Protein AF-A0A938SCY4-F1 (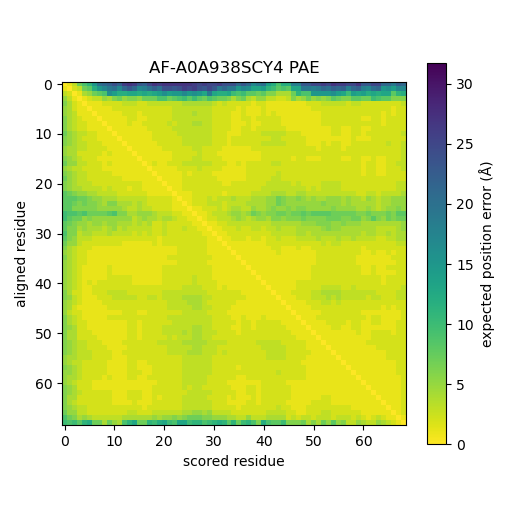afdb_monomer)

Structure (mmCIF, N/CA/C/O backbone):
data_AF-A0A938SCY4-F1
#
_entry.id   AF-A0A938SCY4-F1
#
loop_
_atom_site.group_PDB
_atom_site.id
_atom_site.type_symbol
_atom_site.label_atom_id
_atom_site.label_alt_id
_atom_site.label_comp_id
_atom_site.label_asym_id
_atom_site.label_entity_id
_atom_site.label_seq_id
_atom_site.pdbx_PDB_ins_code
_atom_site.Cartn_x
_atom_site.Cartn_y
_atom_site.Cartn_z
_atom_site.occupancy
_atom_site.B_iso_or_equiv
_atom_site.auth_seq_id
_atom_site.auth_comp_id
_atom_site.auth_asym_id
_atom_site.auth_atom_id
_atom_site.pdbx_PDB_model_num
ATOM 1 N N . MET A 1 1 ? -18.001 -1.619 19.552 1.00 62.31 1 MET A N 1
ATOM 2 C CA . MET A 1 1 ? -17.202 -1.967 18.359 1.00 62.31 1 MET A CA 1
ATOM 3 C C . MET A 1 1 ? -15.788 -2.284 18.819 1.00 62.31 1 MET A C 1
ATOM 5 O O . MET A 1 1 ? -15.284 -1.510 19.627 1.00 62.31 1 MET A O 1
ATOM 9 N N . PRO A 1 2 ? -15.169 -3.404 18.411 1.00 73.62 2 PRO A N 1
ATOM 10 C CA . PRO A 1 2 ? -13.764 -3.661 18.728 1.00 73.62 2 PRO A CA 1
ATOM 11 C C . PRO A 1 2 ? -12.878 -2.529 18.182 1.00 73.62 2 PRO A C 1
ATOM 13 O O . PRO A 1 2 ? -13.194 -1.941 17.149 1.00 73.62 2 PRO A O 1
ATOM 16 N N . THR A 1 3 ? -11.788 -2.209 18.881 1.00 83.69 3 THR A N 1
ATOM 17 C CA . THR A 1 3 ? -10.835 -1.169 18.466 1.00 83.69 3 THR A CA 1
ATOM 18 C C . THR A 1 3 ? -10.274 -1.476 17.076 1.00 83.69 3 THR A C 1
ATOM 20 O O . THR A 1 3 ? -9.725 -2.558 16.859 1.00 83.69 3 THR A O 1
ATOM 23 N N . GLN A 1 4 ? -10.385 -0.516 16.154 1.00 94.25 4 GLN A N 1
ATOM 24 C CA . GLN A 1 4 ? -9.794 -0.597 14.818 1.00 94.25 4 GLN A CA 1
ATOM 25 C C . GLN A 1 4 ? -8.405 0.055 14.831 1.00 94.25 4 GLN A C 1
ATOM 27 O O . GLN A 1 4 ? -8.266 1.238 15.147 1.00 94.25 4 GLN A O 1
ATOM 32 N N . TYR A 1 5 ? -7.367 -0.712 14.506 1.00 96.75 5 TYR A N 1
ATOM 33 C CA . TYR A 1 5 ? -5.991 -0.225 14.456 1.00 96.75 5 TYR A CA 1
ATOM 34 C C . TYR A 1 5 ? -5.746 0.556 13.171 1.00 96.75 5 TYR A C 1
ATOM 36 O O . TYR A 1 5 ? -6.080 0.102 12.078 1.00 96.75 5 TYR A O 1
ATOM 44 N N . LYS A 1 6 ? -5.116 1.722 13.293 1.00 97.25 6 LYS A N 1
ATOM 45 C CA . LYS A 1 6 ? -4.638 2.475 12.134 1.00 97.25 6 LYS A CA 1
ATOM 46 C C . LYS A 1 6 ? -3.321 1.870 11.660 1.00 97.25 6 LYS A C 1
ATOM 48 O O . LYS A 1 6 ? -2.406 1.700 12.461 1.00 97.25 6 LYS A O 1
ATOM 53 N N . ALA A 1 7 ? -3.240 1.563 10.373 1.00 97.25 7 ALA A N 1
ATOM 54 C CA . ALA A 1 7 ? -2.044 1.056 9.721 1.00 97.25 7 ALA A CA 1
ATOM 55 C C . ALA A 1 7 ? -1.562 2.049 8.660 1.00 97.25 7 ALA A C 1
ATOM 57 O O . ALA A 1 7 ? -2.366 2.698 7.989 1.00 97.25 7 ALA A O 1
ATOM 58 N N . ALA A 1 8 ? -0.247 2.135 8.494 1.00 97.31 8 ALA A N 1
ATOM 59 C CA . ALA A 1 8 ? 0.396 2.848 7.401 1.00 97.31 8 ALA A CA 1
ATOM 60 C C . ALA A 1 8 ? 1.432 1.926 6.755 1.00 97.31 8 ALA A C 1
ATOM 62 O O . ALA A 1 8 ? 2.055 1.112 7.440 1.00 97.31 8 ALA A O 1
ATOM 63 N N . VAL A 1 9 ? 1.611 2.050 5.443 1.00 97.12 9 VAL A N 1
ATOM 64 C CA . VAL A 1 9 ? 2.636 1.302 4.706 1.00 97.12 9 VAL A CA 1
ATOM 65 C C . VAL A 1 9 ? 3.817 2.224 4.432 1.00 97.12 9 VAL A C 1
ATOM 67 O O . VAL A 1 9 ? 3.665 3.245 3.769 1.00 97.12 9 VAL A O 1
ATOM 70 N N . VAL A 1 10 ? 4.999 1.853 4.925 1.00 97.44 10 VAL A N 1
ATOM 71 C CA . VAL A 1 10 ? 6.268 2.513 4.592 1.00 97.44 10 VAL A CA 1
ATOM 72 C C . VAL A 1 10 ? 7.023 1.603 3.627 1.00 97.44 10 VAL A C 1
ATOM 74 O O . VAL A 1 10 ? 7.380 0.482 3.979 1.00 97.44 10 VAL A O 1
ATOM 77 N N . GLY A 1 11 ? 7.226 2.078 2.400 1.00 97.69 11 GLY A N 1
ATOM 78 C CA . GLY A 1 11 ? 7.700 1.294 1.263 1.00 97.69 11 GLY A CA 1
ATOM 79 C C . GLY A 1 11 ? 6.547 0.886 0.346 1.00 97.69 11 GLY A C 1
ATOM 80 O O . GLY A 1 11 ? 5.881 -0.126 0.555 1.00 97.69 11 GLY A O 1
ATOM 81 N N . CYS A 1 12 ? 6.354 1.640 -0.732 1.00 97.75 12 CYS A N 1
ATOM 82 C CA . CYS A 1 12 ? 5.318 1.452 -1.750 1.00 97.75 12 CYS A CA 1
ATOM 83 C C . CYS A 1 12 ? 5.827 0.633 -2.952 1.00 97.75 12 CYS A C 1
ATOM 85 O O . CYS A 1 12 ? 5.462 0.874 -4.103 1.00 97.75 12 CYS A O 1
ATOM 87 N N . GLY A 1 13 ? 6.700 -0.342 -2.686 1.00 97.19 13 GLY A N 1
ATOM 88 C CA . GLY A 1 13 ? 7.140 -1.329 -3.670 1.00 97.19 13 GLY A CA 1
ATOM 89 C C . GLY A 1 13 ? 6.111 -2.443 -3.891 1.00 97.19 13 GLY A C 1
ATOM 90 O O . GLY A 1 13 ? 4.971 -2.366 -3.434 1.00 97.19 13 GLY A O 1
ATOM 91 N N . ARG A 1 14 ? 6.549 -3.533 -4.536 1.00 97.75 14 ARG A N 1
ATOM 92 C CA . ARG A 1 14 ? 5.706 -4.700 -4.861 1.00 97.75 14 ARG A CA 1
ATOM 93 C C . ARG A 1 14 ? 4.910 -5.196 -3.649 1.00 97.75 14 ARG A C 1
ATOM 95 O O . ARG A 1 14 ? 3.681 -5.150 -3.663 1.00 97.75 14 ARG A O 1
ATOM 102 N N . MET A 1 15 ? 5.605 -5.569 -2.571 1.00 97.62 15 MET A N 1
ATOM 103 C CA . MET A 1 15 ? 4.977 -6.066 -1.336 1.00 97.62 15 MET A CA 1
ATOM 104 C C . MET A 1 15 ? 4.195 -4.992 -0.571 1.00 97.62 15 MET A C 1
ATOM 106 O O . MET A 1 15 ? 3.308 -5.304 0.220 1.00 97.62 15 MET A O 1
ATOM 110 N N . GLY A 1 16 ? 4.497 -3.719 -0.832 1.00 97.38 16 GLY A N 1
ATOM 111 C CA . GLY A 1 16 ? 3.785 -2.594 -0.244 1.00 97.38 16 GLY A CA 1
ATOM 112 C C . GLY A 1 16 ? 2.335 -2.529 -0.710 1.00 97.38 16 GLY A C 1
ATOM 113 O O . GLY A 1 16 ? 1.457 -2.234 0.098 1.00 97.38 16 GLY A O 1
ATOM 114 N N . GLY A 1 17 ? 2.047 -2.856 -1.976 1.00 97.38 17 GLY A N 1
ATOM 115 C CA . GLY A 1 17 ? 0.664 -2.768 -2.450 1.00 97.38 17 GLY A CA 1
ATOM 116 C C . GLY A 1 17 ? 0.346 -3.144 -3.894 1.00 97.38 17 GLY A C 1
ATOM 117 O O . GLY A 1 17 ? -0.785 -2.886 -4.298 1.00 97.38 17 GLY A O 1
ATOM 118 N N . THR A 1 18 ? 1.273 -3.691 -4.688 1.00 97.31 18 THR A N 1
ATOM 119 C CA . THR A 1 18 ? 1.002 -3.992 -6.115 1.00 97.31 18 THR A CA 1
ATOM 120 C C . THR A 1 18 ? 1.212 -5.450 -6.507 1.00 97.31 18 THR A C 1
ATOM 122 O O . THR A 1 18 ? 0.728 -5.854 -7.557 1.00 97.31 18 THR A O 1
ATOM 125 N N . ILE A 1 19 ? 1.908 -6.248 -5.690 1.00 97.50 19 ILE A N 1
ATOM 126 C CA . ILE A 1 19 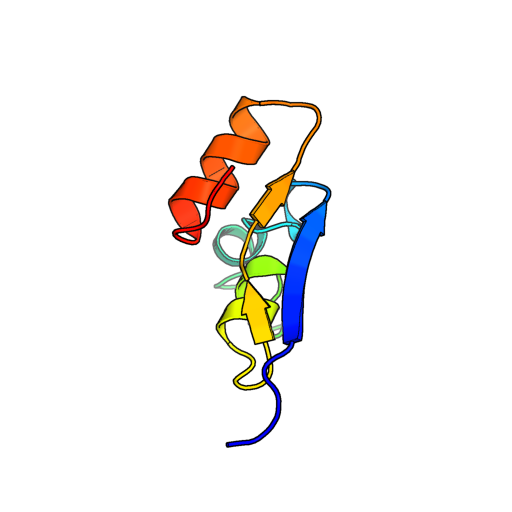? 2.285 -7.621 -6.060 1.00 97.50 19 ILE A CA 1
ATOM 127 C C . ILE A 1 19 ? 1.083 -8.542 -6.284 1.00 97.50 19 ILE A C 1
ATOM 129 O O . ILE A 1 19 ? 1.195 -9.478 -7.064 1.00 97.50 19 ILE A O 1
ATOM 133 N N . ASP A 1 20 ? -0.068 -8.259 -5.663 1.00 96.69 20 ASP A N 1
ATOM 134 C CA . ASP A 1 20 ? -1.298 -9.029 -5.871 1.00 96.69 20 ASP A CA 1
ATOM 135 C C . ASP A 1 20 ? -1.700 -9.112 -7.356 1.00 96.69 20 ASP A C 1
ATOM 137 O O . ASP A 1 20 ? -2.184 -10.154 -7.783 1.00 96.69 20 ASP A O 1
ATOM 141 N N . ASP A 1 21 ? -1.439 -8.070 -8.160 1.00 95.00 21 ASP A N 1
ATOM 142 C CA . ASP A 1 21 ? -1.740 -8.084 -9.603 1.00 95.00 21 ASP A CA 1
ATOM 143 C C . ASP A 1 21 ? -0.840 -9.057 -10.379 1.00 95.00 21 ASP A C 1
ATOM 145 O O . ASP A 1 21 ? -1.258 -9.628 -11.386 1.00 95.00 21 ASP A O 1
ATOM 149 N N . GLU A 1 22 ? 0.401 -9.226 -9.919 1.00 95.62 22 GLU A N 1
ATOM 150 C CA . GLU A 1 22 ? 1.421 -10.061 -10.559 1.00 95.62 22 GLU A CA 1
ATOM 151 C C . GLU A 1 22 ? 1.245 -11.543 -10.216 1.00 95.62 22 GLU A C 1
ATOM 153 O O . GLU A 1 22 ? 1.700 -12.406 -10.963 1.00 95.62 22 GLU A O 1
ATOM 158 N N . VAL A 1 23 ? 0.618 -11.836 -9.072 1.00 95.88 23 VAL A N 1
ATOM 159 C CA . VAL A 1 23 ? 0.558 -13.192 -8.509 1.00 95.88 23 VAL A CA 1
ATOM 160 C C . VAL A 1 23 ? -0.842 -13.797 -8.463 1.00 95.88 23 VAL A C 1
ATOM 162 O O . VAL A 1 23 ? -0.977 -14.938 -8.038 1.00 95.88 23 VAL A O 1
ATOM 165 N N . LYS A 1 24 ? -1.862 -13.080 -8.954 1.00 92.81 24 LYS A N 1
ATOM 166 C CA . LYS A 1 24 ? -3.279 -13.498 -8.951 1.00 92.81 24 LYS A CA 1
ATOM 167 C C . LYS A 1 24 ? -3.552 -14.895 -9.530 1.00 92.81 24 LYS A C 1
ATOM 169 O O . LYS A 1 24 ? -4.505 -15.545 -9.118 1.00 92.81 24 LYS A O 1
ATOM 174 N N . ASP A 1 25 ? -2.723 -15.338 -10.476 1.00 93.81 25 ASP A N 1
ATOM 175 C CA . ASP A 1 25 ? -2.884 -16.611 -11.188 1.00 93.81 25 ASP A CA 1
ATOM 176 C C . ASP A 1 25 ? -1.919 -17.699 -10.670 1.00 93.81 25 ASP A C 1
ATOM 178 O O . ASP A 1 25 ? -1.829 -18.779 -11.254 1.00 93.81 25 ASP A O 1
ATOM 182 N N . LEU A 1 26 ? -1.167 -17.432 -9.592 1.00 95.06 26 LEU A N 1
ATOM 183 C CA . LEU A 1 26 ? -0.212 -18.378 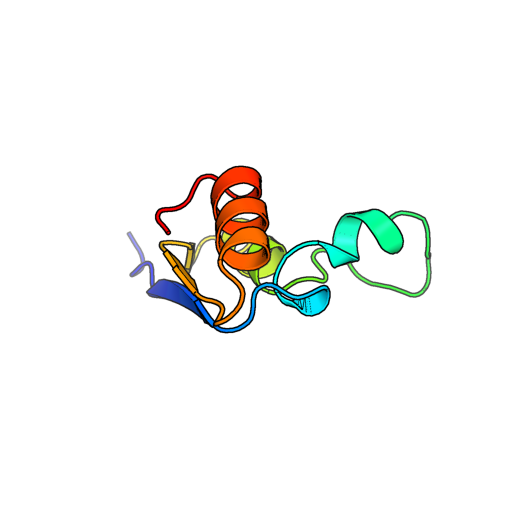-9.012 1.00 95.06 26 LEU A CA 1
ATOM 184 C C . LEU A 1 26 ? -0.884 -19.214 -7.909 1.00 95.06 26 LEU A C 1
ATOM 186 O O . LEU A 1 26 ? -1.062 -18.723 -6.794 1.00 95.06 26 LEU A O 1
ATOM 190 N N . PRO A 1 27 ? -1.195 -20.504 -8.153 1.00 92.00 27 PRO A N 1
ATOM 191 C CA . PRO A 1 27 ? -1.966 -21.328 -7.215 1.00 92.00 27 PRO A CA 1
ATOM 192 C C . PRO A 1 27 ? -1.206 -2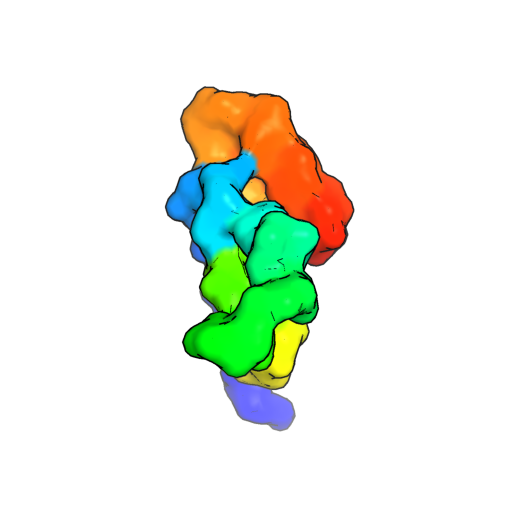1.675 -5.927 1.00 92.00 27 PRO A C 1
ATOM 194 O O . PRO A 1 27 ? -1.794 -22.175 -4.973 1.00 92.00 27 PRO A O 1
ATOM 197 N N . THR A 1 28 ? 0.107 -21.447 -5.896 1.00 95.00 28 THR A N 1
ATOM 198 C CA . THR A 1 28 ? 0.964 -21.694 -4.730 1.00 95.00 28 THR A CA 1
ATOM 199 C C . THR A 1 28 ? 0.988 -20.529 -3.743 1.00 95.00 28 THR A C 1
ATOM 201 O O . THR A 1 28 ? 1.575 -20.668 -2.669 1.00 95.00 28 THR A O 1
ATOM 204 N N . LEU A 1 29 ? 0.383 -19.387 -4.083 1.00 94.38 29 LEU A N 1
ATOM 205 C CA . LEU A 1 29 ? 0.354 -18.198 -3.237 1.00 94.38 29 LEU A CA 1
ATOM 206 C C . LEU A 1 29 ? -1.038 -17.958 -2.654 1.00 94.38 29 LEU A C 1
ATOM 208 O O . LEU A 1 29 ? -2.063 -18.256 -3.261 1.00 94.38 29 LEU A O 1
ATOM 212 N N . VAL A 1 30 ? -1.056 -17.414 -1.438 1.00 94.00 30 VAL A N 1
ATOM 213 C CA . VAL A 1 30 ? -2.282 -17.101 -0.701 1.00 94.00 30 VAL A CA 1
ATOM 214 C C . VAL A 1 30 ? -2.525 -15.599 -0.760 1.00 94.00 30 VAL A C 1
ATOM 216 O O . VAL A 1 30 ? -1.645 -14.812 -0.411 1.00 94.00 30 VAL A O 1
ATOM 219 N N . HIS A 1 31 ? -3.731 -15.212 -1.170 1.00 94.06 31 HIS A N 1
ATOM 220 C CA . HIS A 1 31 ? -4.189 -13.823 -1.171 1.00 94.06 31 HIS A CA 1
ATOM 221 C C . HIS A 1 31 ? -5.016 -13.492 0.083 1.00 94.06 31 HIS A C 1
ATOM 223 O O . HIS A 1 31 ? -5.700 -14.377 0.604 1.00 94.06 31 HIS A O 1
ATOM 229 N N . PRO A 1 32 ? -5.035 -12.223 0.541 1.00 96.75 32 PRO A N 1
ATOM 230 C CA . PRO A 1 32 ? -4.252 -11.081 0.045 1.00 96.75 32 PRO A CA 1
ATOM 231 C C . PRO A 1 32 ? -2.756 -11.214 0.365 1.00 96.75 32 PRO A C 1
ATOM 233 O O . PRO A 1 32 ? -2.397 -11.656 1.454 1.00 96.75 32 PRO A O 1
ATOM 236 N N . TYR A 1 33 ? -1.895 -10.817 -0.575 1.00 97.19 33 TYR A N 1
ATOM 237 C CA . TYR A 1 33 ? -0.450 -11.052 -0.487 1.00 97.19 33 TYR A CA 1
ATOM 238 C C . TYR A 1 33 ? 0.353 -9.796 -0.118 1.00 97.19 33 TYR A C 1
ATOM 240 O O . TYR A 1 33 ? 1.284 -9.873 0.682 1.00 97.19 33 TYR A O 1
ATOM 248 N N . SER A 1 34 ? -0.004 -8.617 -0.640 1.00 98.00 34 SER A N 1
ATOM 249 C CA . SER A 1 34 ? 0.637 -7.359 -0.227 1.00 98.00 34 SER A CA 1
ATOM 250 C C . SER A 1 34 ? 0.162 -6.868 1.144 1.00 98.00 34 SER A C 1
ATOM 252 O O . SER A 1 34 ? -0.951 -7.159 1.590 1.00 98.00 34 SER A O 1
ATOM 254 N N . HIS A 1 35 ? 0.972 -6.023 1.789 1.00 98.06 35 HIS A N 1
ATOM 255 C CA . HIS A 1 35 ? 0.605 -5.382 3.054 1.00 98.06 35 HIS A CA 1
ATOM 256 C C . HIS A 1 35 ? -0.661 -4.529 2.929 1.00 98.06 35 HIS A C 1
ATOM 258 O O . HIS A 1 35 ? -1.565 -4.665 3.752 1.00 98.06 35 HIS A O 1
ATOM 264 N N . SER A 1 36 ? -0.764 -3.682 1.896 1.00 98.19 36 SER A N 1
ATOM 265 C CA . SER A 1 36 ? -1.956 -2.845 1.699 1.00 98.19 36 SER A CA 1
ATOM 266 C C . SER A 1 36 ? -3.227 -3.679 1.503 1.00 98.19 36 SER A C 1
ATOM 268 O O . SER A 1 36 ? -4.249 -3.379 2.123 1.00 98.19 36 SER A O 1
ATOM 270 N N . ALA A 1 37 ? -3.153 -4.761 0.716 1.00 97.94 37 ALA A N 1
ATOM 271 C CA . ALA A 1 37 ? -4.273 -5.680 0.527 1.00 97.94 37 ALA A CA 1
ATOM 272 C C . ALA A 1 37 ? -4.666 -6.369 1.843 1.00 97.94 37 ALA A C 1
ATOM 274 O O . ALA A 1 37 ? -5.845 -6.404 2.197 1.00 97.94 37 ALA A O 1
ATOM 275 N N . GLY A 1 38 ? -3.680 -6.848 2.608 1.00 97.75 38 GLY A N 1
ATOM 276 C CA . GLY A 1 38 ? -3.901 -7.460 3.917 1.00 97.75 38 GLY A CA 1
ATOM 277 C C . GLY A 1 38 ? -4.575 -6.511 4.911 1.00 97.75 38 GLY A C 1
ATOM 278 O O . GLY A 1 38 ? -5.550 -6.887 5.562 1.00 97.75 38 GLY A O 1
ATOM 279 N N . TYR A 1 39 ? -4.121 -5.256 4.988 1.00 97.62 39 TYR A N 1
ATOM 280 C CA . TYR A 1 39 ? -4.724 -4.256 5.874 1.00 97.62 39 TYR A CA 1
ATOM 281 C C . TYR A 1 39 ? -6.150 -3.866 5.467 1.00 97.62 39 TYR A C 1
ATOM 283 O O . TYR A 1 39 ? -6.968 -3.585 6.342 1.00 97.62 39 TYR A O 1
ATOM 291 N N . LYS A 1 40 ? -6.474 -3.845 4.168 1.00 96.56 40 LYS A N 1
ATOM 292 C CA . LYS A 1 40 ? -7.846 -3.587 3.698 1.00 96.56 40 LYS A CA 1
ATOM 293 C C . LYS A 1 40 ? -8.779 -4.778 3.931 1.00 96.56 40 LYS A C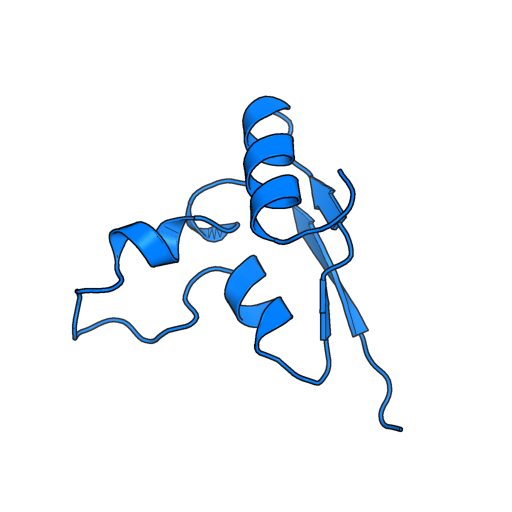 1
ATOM 295 O O . LYS A 1 40 ? -9.954 -4.566 4.209 1.00 96.56 40 LYS A O 1
ATOM 300 N N . ALA A 1 41 ? -8.272 -6.007 3.841 1.00 97.00 41 ALA A N 1
ATOM 301 C CA . ALA A 1 41 ? -9.064 -7.216 4.062 1.00 97.00 41 ALA A CA 1
ATOM 302 C C . ALA A 1 41 ? -9.310 -7.523 5.551 1.00 97.00 41 ALA A C 1
ATOM 304 O O . ALA A 1 41 ? -10.306 -8.159 5.889 1.00 97.00 41 ALA A O 1
ATOM 305 N N . CYS A 1 42 ? -8.415 -7.099 6.450 1.00 95.94 42 CYS A N 1
ATOM 306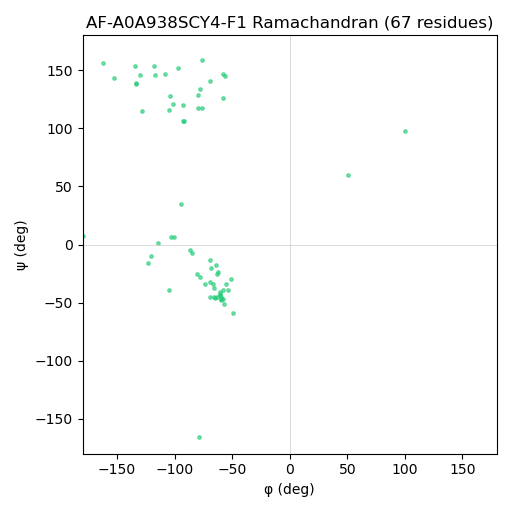 C CA . CYS A 1 42 ? -8.539 -7.359 7.883 1.00 95.94 42 CYS A CA 1
ATOM 307 C C . CYS A 1 42 ? -9.539 -6.388 8.554 1.00 95.94 42 CYS A C 1
ATOM 309 O O . CYS A 1 42 ? -9.261 -5.191 8.648 1.00 95.94 42 CYS A O 1
ATOM 311 N N . PRO A 1 43 ? -10.657 -6.872 9.141 1.00 94.81 43 PRO A N 1
ATOM 312 C CA . PRO A 1 43 ? -11.679 -6.003 9.746 1.00 94.81 43 PRO A CA 1
ATOM 313 C C . PRO A 1 43 ? -11.195 -5.196 10.957 1.00 94.81 43 PRO A C 1
ATOM 315 O O . PRO A 1 43 ? -11.834 -4.232 11.373 1.00 94.81 43 PRO A O 1
ATOM 318 N N . ARG A 1 44 ? -10.074 -5.604 11.564 1.00 95.88 44 ARG A N 1
ATOM 319 C CA . ARG A 1 44 ? -9.485 -4.928 12.727 1.00 95.88 44 ARG A CA 1
ATOM 320 C C . ARG A 1 44 ? -8.552 -3.789 12.340 1.00 95.88 44 ARG A C 1
ATOM 322 O O . ARG A 1 44 ? -8.066 -3.110 13.239 1.00 95.88 44 ARG A O 1
ATOM 329 N N . THR A 1 45 ? -8.283 -3.574 11.056 1.00 96.75 45 THR A N 1
ATOM 330 C CA . THR A 1 45 ? -7.374 -2.525 10.593 1.00 96.75 45 THR A CA 1
ATOM 331 C C . THR A 1 45 ? -8.079 -1.503 9.715 1.00 96.75 45 THR A C 1
ATOM 333 O O . THR A 1 45 ? -9.096 -1.777 9.086 1.00 96.75 45 THR A O 1
ATOM 336 N N . ASN A 1 46 ? -7.534 -0.292 9.708 1.00 96.69 46 ASN A N 1
ATOM 337 C CA . ASN A 1 46 ? -7.846 0.765 8.762 1.00 96.69 46 ASN A CA 1
ATOM 338 C C . ASN A 1 46 ? -6.522 1.259 8.175 1.00 96.69 46 ASN A C 1
ATOM 340 O O . ASN A 1 46 ? -5.685 1.789 8.909 1.00 96.69 46 ASN A O 1
ATOM 344 N N . LEU A 1 47 ? -6.314 1.053 6.877 1.00 97.62 47 LEU A N 1
ATOM 345 C CA . LEU A 1 47 ? -5.148 1.579 6.174 1.00 97.62 47 LEU A CA 1
ATOM 346 C C . LEU A 1 47 ? -5.367 3.074 5.924 1.00 97.62 47 LEU A C 1
ATOM 348 O O . LEU A 1 47 ? -6.319 3.436 5.239 1.00 97.62 47 LEU A O 1
ATOM 352 N N . VAL A 1 48 ? -4.513 3.925 6.495 1.00 97.88 48 VAL A N 1
ATOM 353 C CA . VAL A 1 48 ? -4.728 5.385 6.523 1.00 97.88 48 VAL A CA 1
ATOM 354 C C . VAL A 1 48 ? -3.637 6.207 5.843 1.00 97.88 48 VAL A C 1
ATOM 356 O O . VAL A 1 48 ? -3.818 7.411 5.705 1.00 97.88 48 VAL A O 1
ATOM 359 N 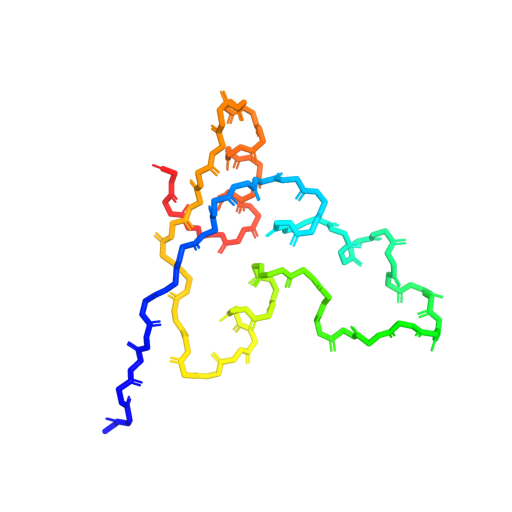N . ALA A 1 49 ? -2.510 5.605 5.456 1.00 97.88 49 ALA A N 1
ATOM 360 C CA . ALA A 1 49 ? -1.423 6.318 4.785 1.00 97.88 49 ALA A CA 1
ATOM 361 C C . ALA A 1 49 ? -0.458 5.367 4.061 1.00 97.88 49 ALA A C 1
ATOM 363 O O . ALA A 1 49 ? -0.307 4.201 4.451 1.00 97.88 49 ALA A O 1
ATOM 364 N N . GLY A 1 50 ? 0.236 5.891 3.051 1.00 97.38 50 GLY A N 1
ATOM 365 C CA . GLY A 1 50 ? 1.371 5.246 2.395 1.00 97.38 50 GLY A CA 1
ATOM 366 C C . GLY A 1 50 ? 2.540 6.217 2.219 1.00 97.38 50 GLY A C 1
ATOM 367 O O . GLY A 1 50 ? 2.332 7.370 1.861 1.00 97.38 50 GLY A O 1
ATOM 368 N N . ALA A 1 51 ? 3.770 5.759 2.448 1.00 97.69 51 ALA A N 1
ATOM 369 C CA . ALA A 1 51 ? 4.978 6.573 2.326 1.0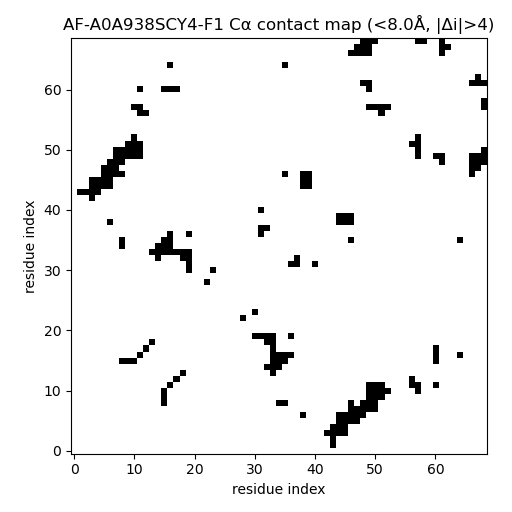0 97.69 51 ALA A CA 1
ATOM 370 C C . ALA A 1 51 ? 6.076 5.837 1.551 1.00 97.69 51 ALA A C 1
ATOM 372 O O . ALA A 1 51 ? 6.328 4.655 1.781 1.00 97.69 51 ALA A O 1
ATOM 373 N N . ASP A 1 52 ? 6.772 6.547 0.667 1.00 98.19 52 ASP A N 1
ATOM 374 C CA . ASP A 1 52 ? 7.937 6.045 -0.068 1.00 98.19 52 ASP A CA 1
ATOM 375 C C . ASP A 1 52 ? 8.855 7.226 -0.427 1.00 98.19 52 ASP A C 1
ATOM 377 O O . ASP A 1 52 ? 8.335 8.302 -0.737 1.00 98.19 52 ASP A O 1
ATOM 381 N N . PRO A 1 53 ? 10.193 7.064 -0.407 1.00 97.88 53 PRO A N 1
ATOM 382 C CA . PRO A 1 53 ? 11.109 8.106 -0.879 1.00 97.88 53 PRO A CA 1
ATOM 383 C C . PRO A 1 53 ? 10.926 8.438 -2.368 1.00 97.88 53 PRO A C 1
ATOM 385 O O . PRO A 1 53 ? 11.273 9.536 -2.796 1.00 97.88 53 PRO A O 1
ATOM 388 N N . VAL A 1 54 ? 10.380 7.515 -3.165 1.00 98.06 54 VAL A N 1
ATOM 389 C CA . VAL A 1 54 ? 10.021 7.757 -4.564 1.00 98.06 54 VAL A CA 1
ATOM 390 C C . VAL A 1 54 ? 8.558 8.190 -4.634 1.00 98.06 54 VAL A C 1
ATOM 392 O O . VAL A 1 54 ? 7.645 7.370 -4.513 1.00 98.06 54 VAL A O 1
ATOM 395 N N . GLU A 1 55 ? 8.325 9.481 -4.879 1.00 97.44 55 GLU A N 1
ATOM 396 C CA . GLU A 1 55 ? 6.983 10.085 -4.868 1.00 97.44 55 GLU A CA 1
ATOM 397 C C . GLU A 1 55 ? 5.979 9.368 -5.782 1.00 97.44 55 GLU A C 1
ATOM 399 O O . GLU A 1 55 ? 4.825 9.166 -5.401 1.00 97.44 55 GLU A O 1
ATOM 404 N N . GLU A 1 56 ? 6.411 8.933 -6.964 1.00 97.62 56 GLU A N 1
ATOM 405 C CA . GLU A 1 56 ? 5.561 8.200 -7.905 1.00 97.62 56 GLU A CA 1
ATOM 406 C C . GLU A 1 56 ? 5.035 6.886 -7.306 1.00 97.62 56 GLU A C 1
ATOM 408 O O . GLU A 1 56 ? 3.852 6.566 -7.445 1.00 97.62 56 GLU A O 1
ATOM 413 N N . LYS A 1 57 ? 5.883 6.146 -6.577 1.00 97.75 57 LYS A N 1
ATOM 414 C CA . LYS A 1 57 ? 5.484 4.896 -5.914 1.00 97.75 57 LYS A CA 1
ATOM 415 C C . LYS A 1 57 ? 4.473 5.167 -4.810 1.00 97.75 57 LYS A C 1
ATOM 417 O O . LYS A 1 57 ? 3.449 4.485 -4.750 1.00 97.75 57 LYS A O 1
ATOM 422 N N . ALA A 1 58 ? 4.734 6.185 -3.986 1.00 97.75 58 ALA A N 1
ATOM 423 C CA . ALA A 1 58 ? 3.809 6.613 -2.943 1.00 97.75 58 ALA A CA 1
ATOM 424 C C . ALA A 1 58 ? 2.444 6.976 -3.544 1.00 97.75 58 ALA A C 1
ATOM 426 O O . ALA A 1 58 ? 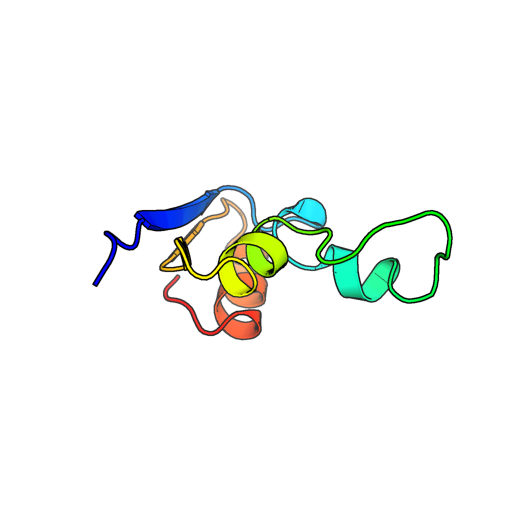1.429 6.417 -3.135 1.00 97.75 58 ALA A O 1
ATOM 427 N N . ARG A 1 59 ? 2.413 7.825 -4.582 1.00 97.69 59 ARG A N 1
ATOM 428 C CA . ARG A 1 59 ? 1.173 8.209 -5.278 1.00 97.69 59 ARG A CA 1
ATOM 429 C C . ARG A 1 59 ? 0.427 7.008 -5.848 1.00 97.69 59 ARG A C 1
ATOM 431 O O . ARG A 1 59 ? -0.778 6.907 -5.640 1.00 97.69 59 ARG A O 1
ATOM 438 N N . LYS A 1 60 ? 1.125 6.096 -6.530 1.00 97.25 60 LYS A N 1
ATOM 439 C CA . LYS A 1 60 ? 0.517 4.909 -7.146 1.00 97.25 60 LYS A CA 1
ATOM 440 C C . LYS A 1 60 ? -0.179 4.023 -6.113 1.00 97.25 60 LYS A C 1
ATOM 442 O O . LYS A 1 60 ? -1.321 3.625 -6.325 1.00 97.25 60 LYS A O 1
ATOM 447 N N . VAL A 1 61 ? 0.488 3.724 -4.997 1.00 97.94 61 VAL A N 1
ATOM 448 C CA . VAL A 1 61 ? -0.090 2.895 -3.926 1.00 97.94 61 VAL A CA 1
ATOM 449 C C . VAL A 1 61 ? -1.217 3.638 -3.212 1.00 97.94 61 VAL A C 1
ATOM 451 O O . VAL A 1 61 ? -2.287 3.065 -3.028 1.00 97.94 61 VAL A O 1
ATOM 454 N N . CYS A 1 62 ? -1.024 4.914 -2.876 1.00 97.94 62 CYS A N 1
ATOM 455 C CA . CYS A 1 62 ? -2.047 5.707 -2.195 1.00 97.94 62 CYS A CA 1
ATOM 456 C C . CYS A 1 62 ? -3.333 5.825 -3.025 1.00 97.94 62 CYS A C 1
ATOM 458 O O . CYS A 1 62 ? -4.423 5.594 -2.510 1.00 97.94 62 CYS A O 1
ATOM 460 N N . GLN A 1 63 ? -3.207 6.075 -4.333 1.00 98.00 63 GLN A N 1
ATOM 461 C CA . GLN A 1 63 ? -4.343 6.112 -5.255 1.00 98.00 63 GLN A CA 1
ATOM 462 C C . GLN A 1 63 ? -5.019 4.742 -5.394 1.00 98.00 63 GLN A C 1
ATOM 464 O O . GLN A 1 63 ? -6.242 4.660 -5.336 1.00 98.00 63 GLN A O 1
ATOM 469 N N . ARG A 1 64 ? -4.243 3.662 -5.564 1.00 97.44 64 ARG A N 1
ATOM 470 C CA . ARG A 1 64 ? -4.783 2.300 -5.719 1.00 97.44 64 ARG A CA 1
ATOM 471 C C . ARG A 1 64 ? -5.640 1.875 -4.528 1.00 97.44 64 ARG A C 1
ATOM 473 O O . ARG A 1 64 ? -6.644 1.195 -4.715 1.00 97.44 64 ARG A O 1
ATOM 480 N N . TRP A 1 65 ? -5.221 2.235 -3.319 1.00 97.25 65 TRP A N 1
ATOM 481 C CA . TRP A 1 65 ? -5.867 1.795 -2.083 1.00 97.25 65 TRP A CA 1
ATOM 482 C C . TRP A 1 65 ? -6.790 2.846 -1.464 1.00 97.25 65 TRP A C 1
ATOM 484 O O . TRP A 1 65 ? -7.307 2.603 -0.373 1.00 97.25 65 TRP A O 1
ATOM 494 N N . ASP A 1 66 ? -7.019 3.964 -2.156 1.00 97.38 66 ASP A N 1
ATOM 495 C CA . ASP A 1 66 ? -7.844 5.087 -1.699 1.00 97.38 66 ASP A CA 1
ATOM 496 C C . ASP A 1 66 ? -7.452 5.547 -0.286 1.00 97.38 66 ASP A C 1
ATOM 498 O O . ASP A 1 66 ? -8.209 5.433 0.681 1.00 97.38 66 ASP A O 1
ATOM 502 N N . ILE A 1 67 ? -6.189 5.961 -0.147 1.00 96.31 67 ILE A N 1
ATOM 503 C CA . ILE A 1 67 ? -5.619 6.472 1.104 1.00 96.31 67 ILE A CA 1
ATOM 504 C C . ILE A 1 67 ? -4.808 7.752 0.860 1.00 96.31 67 ILE A C 1
ATOM 506 O O . ILE A 1 67 ? -4.269 7.938 -0.233 1.00 96.31 67 ILE A O 1
ATOM 510 N N . PRO A 1 68 ? -4.683 8.632 1.869 1.00 90.88 68 PRO A N 1
ATOM 511 C CA . PRO A 1 68 ? -3.793 9.786 1.816 1.00 90.88 68 PRO A CA 1
ATOM 512 C C . PRO A 1 68 ? -2.331 9.413 1.531 1.00 90.88 68 PRO A C 1
ATOM 514 O O . PRO A 1 68 ? -1.839 8.390 2.017 1.00 90.88 68 PRO A O 1
ATOM 517 N N . ARG A 1 69 ? -1.650 10.289 0.785 1.00 82.44 69 ARG A N 1
ATOM 518 C CA . ARG A 1 69 ? -0.192 10.294 0.621 1.00 82.44 69 ARG A CA 1
ATOM 519 C C . ARG A 1 69 ? 0.448 11.221 1.642 1.00 82.44 69 ARG A C 1
ATOM 521 O O . ARG A 1 69 ? -0.046 12.366 1.743 1.00 82.44 69 ARG A O 1
#

pLDDT: mean 95.47, std 5.57, range [62.31, 98.19]

Solvent-accessible surface area (backbone atoms only — not comparable to full-atom values): 3936 Å² total; per-residue (Å²): 129,82,81,64,43,79,39,69,42,79,44,40,48,50,60,30,51,52,38,49,78,81,44,74,87,42,90,92,60,69,82,66,66,12,53,48,47,38,33,68,71,35,89,53,39,40,62,59,36,31,39,39,97,51,59,69,38,12,50,52,41,11,62,74,68,73,32,51,105

Sequence (69 aa):
MPTQYKAAVVGCGRMGGTIDDEVKDLPTLVHPYSHSAGYKACPRTNLVAGADPVEEKARKVCQRWDIPR

Secondary structure (DSSP, 8-state):
-PPPEEEEEE--SIIIIIHHHHHTT-TTSPSS-SHHHHHHH-TTEEEEEEE-SSHHHHHHHHHHTT---

Mean predicted aligned error: 2.96 Å

Nearest PDB structures (foldseek):
  4hkt-assembly1_D  TM=9.168E-01  e=4.115E-01  Sinorhizobium meliloti 1021
  3db2-assembly2_B  TM=8.747E-01  e=3.362E-01  Desulfitobacterium hafniense DCB-2
  3e18-assembly1_B  TM=7.234E-01  e=8.636E-01  Listeria innocua
  5b3v-assembly3_C  TM=7.069E-01  e=1.057E+00  Synechocystis sp. PCC 6803 substr. Kazusa
  5vhj-assembly1_E  TM=3.619E-01  e=9.132E+00  Homo sapiens

Foldseek 3Di:
DPAAAEDEFEDLDCLQAPVCVVCVPPPVDDPPRHPLRVQVPDPSYDYAAYHYPPVVSRVVRCVVSVHYD

Radius of gyration: 12.22 Å; Cα contacts (8 Å, |Δi|>4): 112; chains: 1; bounding box: 28×32×30 Å